Protein AF-A0A2W7US80-F1 (afdb_monomer_lite)

InterPro domains:
  IPR018875 Antirepressor protein ant, N-terminal [PF10547] (5-71)
  IPR018875 Antirepressor protein ant, N-terminal [PR01994] (23-44)
  IPR018875 Antirepressor protein ant, N-terminal [PR01994] (67-71)

Radius of gyration: 11.97 Å; chains: 1; bounding box: 22×30×28 Å

Foldseek 3Di:
DDWDWDDDLNDTWIWDQDPNDTKTQCQVVCVSVVHDPVVVVVVCCVPVVPFWDFDFDQDPVRDTDTGGIGD

pLDDT: mean 82.29, std 9.0, range [56.69, 93.75]

Secondary structure (DSSP, 8-state):
--EEEEEETTEEEEEEEETTEEEEEHHHHHHHTT--HHHHHHHHHHHSTTT-EEEEEE-TTS-EEEEEEE-

Sequence (71 aa):
MNMMTVPFHGDSLYVVNHNGEPYVPMKPVVAGMGLAWQSQLAKLRQRFASTITEIVMVAEDGKRRNMVSLP

Structure (mmCIF, N/CA/C/O backbone):
data_AF-A0A2W7US80-F1
#
_entry.id   AF-A0A2W7US80-F1
#
loop_
_atom_site.group_PDB
_atom_site.id
_atom_site.type_symbol
_atom_site.label_atom_id
_atom_site.label_alt_id
_atom_site.label_comp_id
_atom_site.label_asym_id
_atom_site.label_entity_id
_atom_site.label_seq_id
_atom_site.pdbx_PDB_ins_code
_atom_site.Cartn_x
_atom_site.Cartn_y
_atom_site.Cartn_z
_atom_site.occupancy
_atom_site.B_iso_or_equiv
_atom_site.auth_seq_id
_atom_site.auth_comp_id
_atom_site.auth_asym_id
_atom_site.auth_atom_id
_atom_site.pdbx_PDB_model_num
ATOM 1 N N . MET A 1 1 ? -4.169 -16.821 8.162 1.00 56.69 1 MET A N 1
ATOM 2 C CA . MET A 1 1 ? -4.274 -15.633 7.290 1.00 56.69 1 MET A CA 1
ATOM 3 C C . MET A 1 1 ? -5.105 -16.047 6.089 1.00 56.69 1 MET A C 1
ATOM 5 O O . MET A 1 1 ? -4.664 -16.945 5.386 1.00 56.69 1 MET A O 1
ATOM 9 N N . ASN A 1 2 ? -6.307 -15.500 5.894 1.00 64.50 2 ASN A N 1
ATOM 10 C CA . ASN A 1 2 ? -7.055 -15.753 4.660 1.00 64.50 2 ASN A CA 1
ATOM 11 C C . ASN A 1 2 ? -6.657 -14.667 3.659 1.00 64.50 2 ASN A C 1
ATOM 13 O O . ASN A 1 2 ? -6.831 -13.483 3.956 1.00 64.50 2 ASN A O 1
ATOM 17 N N . MET A 1 3 ? -6.057 -15.068 2.541 1.00 67.00 3 MET A N 1
ATOM 18 C CA . MET A 1 3 ? -5.540 -14.157 1.525 1.00 67.00 3 MET A CA 1
ATOM 19 C C . MET A 1 3 ? -6.318 -14.386 0.235 1.00 67.00 3 MET A C 1
ATOM 21 O O . MET A 1 3 ? -6.384 -15.513 -0.248 1.00 67.00 3 MET A O 1
ATOM 25 N N . MET A 1 4 ? -6.950 -13.337 -0.282 1.00 77.56 4 MET A N 1
ATOM 26 C CA . MET A 1 4 ? -7.673 -13.393 -1.553 1.00 77.56 4 MET A CA 1
ATOM 27 C C . MET A 1 4 ? -6.855 -12.671 -2.613 1.00 77.56 4 MET A C 1
ATOM 29 O O . MET A 1 4 ? -6.328 -11.594 -2.342 1.00 77.56 4 MET A O 1
ATOM 33 N N . THR A 1 5 ? -6.749 -13.244 -3.807 1.00 74.69 5 THR A N 1
ATOM 34 C CA . THR A 1 5 ? -6.079 -12.605 -4.942 1.00 74.69 5 THR A CA 1
ATOM 35 C C . THR A 1 5 ? -7.100 -12.061 -5.928 1.00 74.69 5 THR A C 1
ATOM 37 O O . THR A 1 5 ? -8.019 -12.769 -6.334 1.00 74.69 5 THR A O 1
ATOM 40 N N . VAL A 1 6 ? -6.934 -10.799 -6.325 1.00 78.56 6 VAL A N 1
ATOM 41 C CA . VAL A 1 6 ? -7.752 -10.149 -7.357 1.00 78.56 6 VAL A CA 1
ATOM 42 C C . VAL A 1 6 ? -6.860 -9.673 -8.508 1.00 78.56 6 VAL A C 1
ATOM 44 O O . VAL A 1 6 ? -5.774 -9.149 -8.252 1.00 78.56 6 VAL A O 1
ATOM 47 N N . PRO A 1 7 ? -7.267 -9.850 -9.776 1.00 78.88 7 PRO A N 1
ATOM 48 C CA . PRO A 1 7 ? -6.471 -9.409 -10.917 1.00 78.88 7 PRO A CA 1
ATOM 49 C C . PRO A 1 7 ? -6.422 -7.877 -1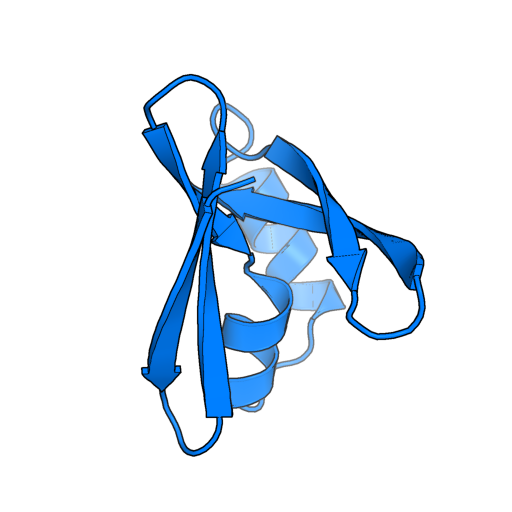0.994 1.00 78.88 7 PRO A C 1
ATOM 51 O O . PRO A 1 7 ? -7.446 -7.205 -10.876 1.00 78.88 7 PRO A O 1
ATOM 54 N N . PHE A 1 8 ? -5.237 -7.319 -11.228 1.00 77.94 8 PHE A N 1
ATOM 55 C CA . PHE A 1 8 ? -5.002 -5.879 -11.309 1.00 77.94 8 PHE A CA 1
ATOM 56 C C . PHE A 1 8 ? -3.806 -5.567 -12.207 1.00 77.94 8 PHE A C 1
ATOM 58 O O . PHE A 1 8 ? -2.679 -5.937 -11.897 1.00 77.94 8 PHE A O 1
ATOM 65 N N . HIS A 1 9 ? -4.038 -4.858 -13.315 1.00 74.69 9 HIS A N 1
ATOM 66 C CA . HIS A 1 9 ? -2.975 -4.402 -14.226 1.00 74.69 9 HIS A CA 1
ATOM 67 C C . HIS A 1 9 ? -1.956 -5.491 -14.633 1.00 74.69 9 HIS A C 1
ATOM 69 O O . HIS A 1 9 ? -0.763 -5.226 -14.743 1.00 74.69 9 HIS A O 1
ATOM 75 N N . GLY A 1 10 ? -2.421 -6.720 -14.877 1.00 67.06 10 GLY A N 1
ATOM 76 C CA . GLY A 1 10 ? -1.551 -7.837 -15.272 1.00 67.06 10 GLY A CA 1
ATOM 77 C C . GLY A 1 10 ? -0.795 -8.506 -14.118 1.00 67.06 10 GLY A C 1
ATOM 78 O O . GLY A 1 10 ? 0.011 -9.394 -14.373 1.00 67.06 10 GLY A O 1
ATOM 79 N N . ASP A 1 11 ? -1.079 -8.121 -12.872 1.00 68.00 11 ASP A N 1
ATOM 80 C CA . ASP A 1 11 ? -0.577 -8.747 -11.649 1.00 68.00 11 ASP A CA 1
ATOM 81 C C . ASP A 1 11 ? -1.748 -9.150 -10.727 1.00 68.00 11 ASP A C 1
ATOM 83 O O . ASP A 1 11 ? -2.916 -8.864 -11.007 1.00 68.00 11 ASP A O 1
ATOM 87 N N . SER A 1 12 ? -1.457 -9.846 -9.632 1.00 72.44 12 SER A N 1
ATOM 88 C CA . SER A 1 12 ? -2.435 -10.217 -8.608 1.00 72.44 12 SER A CA 1
ATOM 89 C C . SER A 1 12 ? -2.274 -9.335 -7.372 1.00 72.44 12 SER A C 1
ATOM 91 O O . SER A 1 12 ? -1.230 -9.335 -6.721 1.00 72.44 12 SER A O 1
ATOM 93 N N . LEU A 1 13 ? -3.323 -8.594 -7.012 1.00 79.12 13 LEU A N 1
ATOM 94 C CA . LEU A 1 13 ? -3.393 -7.916 -5.720 1.00 79.12 13 LEU A CA 1
ATOM 95 C C . LEU A 1 13 ? -3.820 -8.894 -4.649 1.00 79.12 13 LEU A C 1
ATOM 97 O O . LEU A 1 13 ? -4.784 -9.633 -4.814 1.00 79.12 13 LEU A O 1
ATOM 101 N N . TYR A 1 14 ? -3.132 -8.827 -3.522 1.00 79.56 14 TYR A N 1
ATOM 102 C CA . TYR A 1 14 ? -3.456 -9.603 -2.341 1.00 79.56 14 TYR A CA 1
ATOM 103 C C . TYR A 1 14 ? -4.374 -8.779 -1.446 1.00 79.56 14 TYR A C 1
ATOM 105 O O . TYR A 1 14 ? -4.107 -7.612 -1.199 1.00 79.56 14 TYR A O 1
ATOM 113 N N . VAL A 1 15 ? -5.440 -9.374 -0.936 1.00 83.38 15 VAL A N 1
ATOM 114 C CA . VAL A 1 15 ? -6.254 -8.807 0.138 1.00 83.38 15 VAL A CA 1
ATOM 115 C C . VAL A 1 15 ? -6.051 -9.685 1.353 1.00 83.38 15 VAL A C 1
ATOM 117 O O . VAL A 1 15 ? -6.235 -10.902 1.291 1.00 83.38 15 VAL A O 1
ATOM 120 N N . VAL A 1 16 ? -5.649 -9.070 2.455 1.00 82.69 16 VAL A N 1
ATOM 121 C CA . VAL A 1 16 ? -5.338 -9.754 3.701 1.00 82.69 16 VAL A CA 1
ATOM 122 C C . VAL A 1 16 ? -6.361 -9.380 4.744 1.00 82.69 16 VAL A C 1
ATOM 124 O O . VAL A 1 16 ? -6.506 -8.214 5.080 1.00 82.69 16 VAL A O 1
ATOM 127 N N . ASN A 1 17 ? -7.049 -10.378 5.290 1.00 82.69 17 ASN A N 1
ATOM 128 C CA . ASN A 1 17 ? -7.900 -10.144 6.445 1.00 82.69 17 ASN A CA 1
ATOM 129 C C . ASN A 1 17 ? -7.028 -10.027 7.707 1.00 82.69 17 ASN A C 1
ATOM 131 O O . ASN A 1 17 ? -6.343 -10.986 8.081 1.00 82.69 17 ASN A O 1
ATOM 135 N N . HIS A 1 18 ? -7.041 -8.853 8.334 1.00 80.50 18 HIS A N 1
ATOM 136 C CA . HIS A 1 18 ? -6.335 -8.548 9.570 1.00 80.50 18 HIS A CA 1
ATOM 137 C C . HIS A 1 18 ? -7.331 -7.950 10.571 1.00 80.50 18 HIS A C 1
ATOM 139 O O . HIS A 1 18 ? -7.951 -6.929 10.303 1.00 80.50 18 HIS A O 1
ATOM 145 N N . ASN A 1 19 ? -7.503 -8.603 11.726 1.00 80.94 19 ASN A N 1
ATOM 146 C CA . ASN A 1 19 ? -8.475 -8.225 12.765 1.00 80.94 19 ASN A CA 1
ATOM 147 C C . ASN A 1 19 ? -9.947 -8.150 12.302 1.00 80.94 19 ASN A C 1
ATOM 149 O O . ASN A 1 19 ? -10.739 -7.423 12.890 1.00 80.94 19 ASN A O 1
ATOM 153 N N . GLY A 1 20 ? -10.334 -8.924 11.283 1.00 82.25 20 GLY A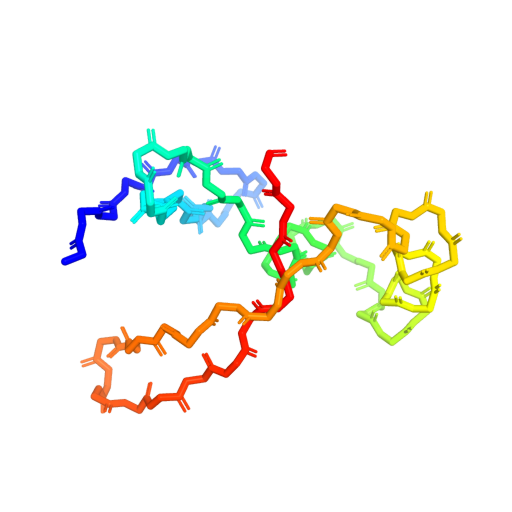 N 1
ATOM 154 C CA . GLY A 1 20 ? -11.700 -8.923 10.747 1.00 82.25 20 GLY A CA 1
ATOM 155 C C . GLY A 1 20 ? -11.933 -7.884 9.650 1.00 82.25 20 GLY A C 1
ATOM 156 O O . GLY A 1 20 ? -12.964 -7.945 8.983 1.00 82.25 20 GLY A O 1
ATOM 157 N N . GLU A 1 21 ? -10.965 -6.999 9.406 1.00 84.56 21 GLU A N 1
ATOM 158 C CA . GLU A 1 21 ? -11.001 -6.012 8.332 1.00 84.56 21 GLU A CA 1
ATOM 159 C C . GLU A 1 21 ? -10.105 -6.453 7.160 1.00 84.56 21 GLU A C 1
ATOM 161 O O . GLU A 1 21 ? -9.015 -7.003 7.367 1.00 84.56 21 GLU A O 1
ATOM 166 N N . PRO A 1 22 ? -10.555 -6.281 5.907 1.00 87.31 22 PRO A N 1
ATOM 167 C CA . PRO A 1 22 ? -9.714 -6.503 4.741 1.00 87.31 22 PRO A CA 1
ATOM 168 C C . PRO A 1 22 ? -8.687 -5.375 4.622 1.00 87.31 22 PRO A C 1
ATOM 170 O O . PRO A 1 22 ? -9.024 -4.211 4.756 1.00 87.31 22 PRO A O 1
ATOM 173 N N . TYR A 1 23 ? -7.441 -5.724 4.329 1.00 89.81 23 TYR A N 1
ATOM 174 C CA . TYR A 1 23 ? -6.365 -4.781 4.057 1.00 89.81 23 TYR A CA 1
ATOM 175 C C . TYR A 1 23 ? -5.713 -5.095 2.719 1.00 89.81 23 TYR A C 1
ATOM 177 O O . TYR A 1 23 ? -5.495 -6.258 2.369 1.00 89.81 23 TYR A O 1
ATOM 185 N N . VAL A 1 24 ? -5.327 -4.048 1.999 1.00 89.56 24 VAL A N 1
ATOM 186 C CA . VAL A 1 24 ? -4.627 -4.140 0.720 1.00 89.56 24 VAL A CA 1
ATOM 187 C C . VAL A 1 24 ? -3.179 -3.666 0.895 1.00 89.56 24 VAL A C 1
ATOM 189 O O . VAL A 1 24 ? -2.952 -2.522 1.298 1.00 89.56 24 VAL A O 1
ATOM 192 N N . PRO A 1 25 ? -2.168 -4.495 0.579 1.00 89.12 25 PRO A N 1
ATOM 193 C CA . PRO A 1 25 ? -0.779 -4.085 0.548 1.00 89.12 25 PRO A CA 1
ATOM 194 C C . PRO A 1 25 ? -0.551 -3.146 -0.639 1.00 89.12 25 PRO A C 1
ATOM 196 O O . PRO A 1 25 ? -0.729 -3.505 -1.801 1.00 89.12 25 PRO A O 1
ATOM 199 N N . MET A 1 26 ? -0.093 -1.930 -0.356 1.00 91.12 26 MET A N 1
ATOM 200 C CA . MET A 1 26 ? -0.019 -0.863 -1.360 1.00 91.12 26 MET A CA 1
ATOM 201 C C . MET A 1 26 ? 1.198 -0.970 -2.281 1.00 91.12 26 MET A C 1
ATOM 203 O O . MET A 1 26 ? 1.219 -0.385 -3.361 1.00 91.12 26 MET A O 1
ATOM 207 N N . LYS A 1 27 ? 2.232 -1.718 -1.883 1.00 88.25 27 LYS A N 1
ATOM 208 C CA . LYS A 1 27 ? 3.450 -1.880 -2.688 1.00 88.25 27 LYS A CA 1
ATOM 209 C C . LYS A 1 27 ? 3.201 -2.546 -4.055 1.00 88.25 27 LYS A C 1
ATOM 211 O O . LYS A 1 27 ? 3.646 -1.960 -5.042 1.00 88.25 27 LYS A O 1
ATOM 216 N N . PRO A 1 28 ? 2.514 -3.704 -4.156 1.00 85.31 28 PRO A N 1
ATOM 217 C CA . PRO A 1 28 ? 2.159 -4.284 -5.455 1.00 85.31 28 PRO A CA 1
ATOM 218 C C . PRO A 1 28 ? 1.205 -3.391 -6.261 1.00 85.31 28 PRO A C 1
ATOM 220 O O . PRO A 1 28 ? 1.389 -3.269 -7.464 1.00 85.31 28 PRO A O 1
ATOM 223 N N . VAL A 1 29 ? 0.272 -2.673 -5.617 1.00 88.25 29 VAL A N 1
ATOM 224 C CA . VAL A 1 29 ? -0.612 -1.701 -6.300 1.00 88.25 29 VAL A CA 1
ATOM 225 C C . VAL A 1 29 ? 0.208 -0.624 -7.016 1.00 88.25 29 VAL A C 1
ATOM 227 O O . VAL A 1 29 ? 0.031 -0.376 -8.206 1.00 88.25 29 VAL A O 1
ATOM 230 N N . VAL A 1 30 ? 1.145 -0.002 -6.296 1.00 90.00 30 VAL A N 1
ATOM 231 C CA . VAL A 1 30 ? 2.016 1.050 -6.833 1.00 90.00 30 VAL A CA 1
ATOM 232 C C . VAL A 1 30 ? 2.922 0.512 -7.947 1.00 90.00 30 VAL A C 1
ATOM 234 O O . VAL A 1 30 ? 3.122 1.198 -8.949 1.00 90.00 30 VAL A O 1
ATOM 237 N N . ALA A 1 31 ? 3.436 -0.712 -7.797 1.00 87.38 31 ALA A N 1
ATOM 238 C CA . ALA A 1 31 ? 4.249 -1.369 -8.818 1.00 87.38 31 ALA A CA 1
ATOM 239 C C . ALA A 1 31 ? 3.445 -1.694 -10.090 1.00 87.38 31 ALA A C 1
ATOM 241 O O . ALA A 1 31 ? 3.920 -1.400 -11.183 1.00 87.38 31 ALA A O 1
ATOM 242 N N . GLY A 1 32 ? 2.218 -2.212 -9.959 1.00 85.38 32 GLY A N 1
ATOM 243 C CA . GLY A 1 32 ? 1.322 -2.500 -11.085 1.00 85.38 32 GLY A CA 1
ATOM 244 C C . GLY A 1 32 ? 0.888 -1.248 -11.856 1.00 85.38 32 GLY A C 1
ATOM 245 O O . GLY A 1 32 ? 0.655 -1.307 -13.058 1.00 85.38 32 GLY A O 1
ATOM 246 N N . MET A 1 33 ? 0.863 -0.085 -11.196 1.00 88.12 33 MET A N 1
ATOM 247 C CA . MET A 1 33 ? 0.673 1.217 -11.853 1.00 88.12 33 MET A CA 1
ATOM 248 C C . MET A 1 33 ? 1.941 1.752 -12.550 1.00 88.12 33 MET A C 1
ATOM 250 O O . MET A 1 33 ? 1.884 2.805 -13.182 1.00 88.12 33 MET A O 1
ATOM 254 N N . GLY A 1 34 ? 3.095 1.089 -12.411 1.00 89.00 34 GLY A N 1
ATOM 255 C CA . GLY A 1 34 ? 4.373 1.554 -12.962 1.00 89.00 34 GLY A CA 1
ATOM 256 C C . GLY A 1 34 ? 4.982 2.748 -12.216 1.00 89.00 34 GLY A C 1
ATOM 257 O O . GLY A 1 34 ? 5.770 3.502 -12.784 1.00 89.00 34 GLY A O 1
ATOM 258 N N . LEU A 1 35 ? 4.613 2.956 -10.949 1.00 91.62 35 LEU A N 1
ATOM 259 C CA . LEU A 1 35 ? 5.053 4.097 -10.145 1.00 91.62 35 LEU A CA 1
ATOM 260 C C . LEU A 1 35 ? 6.181 3.718 -9.173 1.00 91.62 35 LEU A C 1
ATOM 262 O O . LEU A 1 35 ? 6.268 2.601 -8.664 1.00 91.62 35 LEU A O 1
ATOM 266 N N . ALA A 1 36 ? 7.038 4.689 -8.848 1.00 92.44 36 ALA A N 1
ATOM 267 C CA . ALA A 1 36 ? 8.113 4.493 -7.879 1.00 92.44 36 ALA A CA 1
ATOM 268 C C . ALA A 1 36 ? 7.572 4.367 -6.441 1.00 92.44 36 ALA A C 1
ATOM 270 O O . ALA A 1 36 ? 6.956 5.294 -5.908 1.00 92.44 36 ALA A O 1
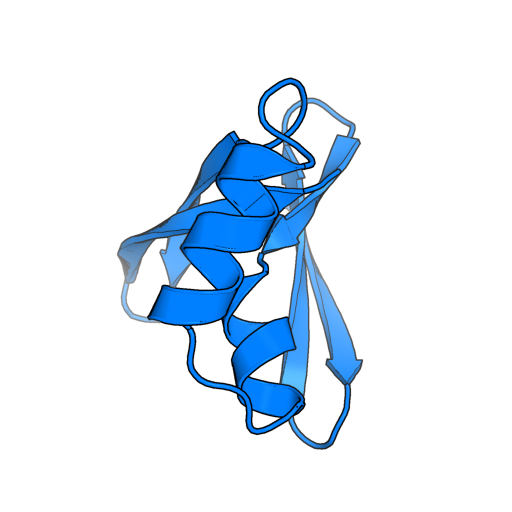ATOM 271 N N . TRP A 1 37 ? 7.873 3.242 -5.778 1.00 90.44 37 TRP A N 1
ATOM 272 C CA . TRP A 1 37 ? 7.389 2.939 -4.424 1.00 90.44 37 TRP A CA 1
ATOM 273 C C . TRP A 1 37 ? 7.758 3.999 -3.380 1.00 90.44 37 TRP A C 1
ATOM 275 O O . TRP A 1 37 ? 6.895 4.419 -2.617 1.00 90.44 37 TRP A O 1
ATOM 285 N N . GLN A 1 38 ? 9.012 4.460 -3.348 1.00 92.00 38 GLN A N 1
ATOM 286 C CA . GLN A 1 38 ? 9.502 5.362 -2.293 1.00 92.00 38 GLN A CA 1
ATOM 287 C C . GLN A 1 38 ? 8.714 6.680 -2.235 1.00 92.00 38 GLN A C 1
ATOM 289 O O . GLN A 1 38 ? 8.273 7.103 -1.166 1.00 92.00 38 GLN A O 1
ATOM 294 N N . SER A 1 39 ? 8.460 7.295 -3.393 1.00 93.19 39 SER A N 1
ATOM 295 C CA . SER A 1 39 ? 7.691 8.540 -3.478 1.00 93.19 39 SER A CA 1
ATOM 296 C C . SER A 1 39 ? 6.228 8.349 -3.078 1.00 93.19 39 SER A C 1
ATOM 298 O O . SER A 1 39 ? 5.639 9.239 -2.467 1.00 93.19 39 SER A O 1
ATOM 300 N N . GLN A 1 40 ? 5.630 7.198 -3.399 1.00 93.75 40 GLN A N 1
ATOM 301 C CA . GLN A 1 40 ? 4.250 6.905 -3.007 1.00 93.75 40 GLN A CA 1
ATOM 302 C C . GLN A 1 40 ? 4.144 6.554 -1.526 1.00 93.75 40 GLN A C 1
ATOM 304 O O . GLN A 1 40 ? 3.218 7.011 -0.868 1.00 93.75 40 GLN A O 1
ATOM 309 N N . LEU A 1 41 ? 5.116 5.836 -0.963 1.00 91.88 41 LEU A N 1
ATOM 310 C CA . LEU A 1 41 ? 5.159 5.537 0.465 1.00 91.88 41 LEU A CA 1
ATOM 311 C C . LEU A 1 41 ? 5.155 6.817 1.312 1.00 91.88 41 LEU A C 1
ATOM 313 O O . LEU A 1 41 ? 4.402 6.899 2.281 1.00 91.88 41 LEU A O 1
ATOM 317 N N . ALA A 1 42 ? 5.940 7.827 0.928 1.00 92.88 42 ALA A N 1
ATOM 318 C CA . ALA A 1 42 ? 5.934 9.122 1.606 1.00 92.88 42 ALA A CA 1
ATOM 319 C C . ALA A 1 42 ? 4.540 9.779 1.569 1.00 92.88 42 ALA A C 1
ATOM 321 O O . ALA A 1 42 ? 4.035 10.218 2.601 1.00 92.88 42 ALA A O 1
ATOM 322 N N . LYS A 1 43 ? 3.874 9.767 0.405 1.00 92.12 43 LYS A N 1
ATOM 323 C CA . LYS A 1 43 ? 2.511 10.302 0.238 1.00 92.12 43 LYS A CA 1
ATOM 324 C C . LYS A 1 43 ? 1.474 9.531 1.053 1.00 92.12 43 LYS A C 1
ATOM 326 O O . LYS A 1 43 ? 0.599 10.147 1.656 1.00 92.12 43 LYS A O 1
ATOM 331 N N . LEU A 1 44 ? 1.574 8.202 1.087 1.00 92.06 44 LEU A N 1
ATOM 332 C CA . LEU A 1 44 ? 0.677 7.345 1.860 1.00 92.06 44 LEU A CA 1
ATOM 333 C C . LEU A 1 44 ? 0.831 7.616 3.357 1.00 92.06 44 LEU A C 1
ATOM 335 O O . LEU A 1 44 ? -0.169 7.835 4.032 1.00 92.06 44 LEU A O 1
ATOM 339 N N . ARG A 1 45 ? 2.070 7.691 3.861 1.00 90.00 45 ARG A N 1
ATOM 340 C CA . ARG A 1 45 ? 2.345 8.036 5.265 1.00 90.00 45 ARG A CA 1
ATOM 341 C C . ARG A 1 45 ? 1.854 9.434 5.625 1.00 90.00 45 ARG A C 1
ATOM 343 O O . ARG A 1 45 ? 1.345 9.615 6.719 1.00 90.00 45 ARG A O 1
ATOM 350 N N . GLN A 1 46 ? 1.981 10.405 4.723 1.00 92.25 46 GLN A N 1
ATOM 351 C CA . GLN A 1 46 ? 1.515 11.769 4.967 1.00 92.25 46 GLN A CA 1
ATOM 352 C C . GLN A 1 46 ? -0.019 11.866 4.981 1.00 92.25 46 GLN A C 1
ATOM 354 O O . GLN A 1 46 ? -0.581 12.536 5.840 1.00 92.25 46 GLN A O 1
ATOM 359 N N . ARG A 1 47 ? -0.701 11.230 4.019 1.00 91.25 47 ARG A N 1
ATOM 360 C CA . ARG A 1 47 ? -2.152 11.382 3.821 1.00 91.25 47 ARG A CA 1
ATOM 361 C C . ARG A 1 47 ? -2.990 10.437 4.679 1.00 91.25 47 ARG A C 1
ATOM 363 O O . ARG A 1 47 ? -4.089 10.804 5.076 1.00 91.25 47 ARG A O 1
ATOM 370 N N . PHE A 1 48 ? -2.480 9.241 4.947 1.00 91.00 48 PHE A N 1
ATOM 371 C CA . PHE A 1 48 ? -3.186 8.171 5.653 1.00 91.00 48 PHE A CA 1
ATOM 372 C C . PHE A 1 48 ? -2.474 7.785 6.952 1.00 91.00 48 PHE A C 1
ATOM 374 O O . PHE A 1 48 ? -2.557 6.641 7.381 1.00 91.00 48 PHE A O 1
ATOM 381 N N . ALA A 1 49 ? -1.771 8.727 7.589 1.00 84.12 49 ALA A N 1
ATOM 382 C CA . ALA A 1 49 ? -1.009 8.486 8.819 1.00 84.12 49 ALA A CA 1
ATOM 383 C C . ALA A 1 49 ? -1.817 7.770 9.919 1.00 84.12 49 ALA A C 1
ATOM 385 O O . ALA A 1 49 ? -1.249 7.013 10.696 1.00 84.12 49 ALA A O 1
ATOM 386 N N . SER A 1 50 ? -3.131 8.011 9.979 1.00 85.25 50 SER A N 1
ATOM 387 C CA . SER A 1 50 ? -4.043 7.445 10.976 1.00 85.25 50 SER A CA 1
ATOM 388 C C . SER A 1 50 ? -4.528 6.023 10.676 1.00 85.25 50 SER A C 1
ATOM 390 O O . SER A 1 50 ? -4.975 5.351 11.599 1.00 85.25 50 SER A O 1
ATOM 392 N N . THR A 1 51 ? -4.472 5.564 9.422 1.00 84.62 51 THR A N 1
ATOM 393 C CA . THR A 1 51 ? -5.019 4.255 9.002 1.00 84.62 51 THR A CA 1
ATOM 394 C C . THR A 1 51 ? -3.981 3.339 8.356 1.00 84.62 51 THR A C 1
ATOM 396 O O . THR A 1 51 ? -4.213 2.139 8.204 1.00 84.62 51 THR A O 1
ATOM 399 N N . ILE A 1 52 ? -2.813 3.876 7.998 1.00 86.50 52 ILE A N 1
ATOM 400 C CA . ILE A 1 52 ? -1.711 3.108 7.432 1.00 86.50 52 ILE A CA 1
ATOM 401 C C . ILE A 1 52 ? -1.148 2.126 8.458 1.00 86.50 52 ILE A C 1
ATOM 403 O O . ILE A 1 52 ? -0.756 2.506 9.558 1.00 86.50 52 ILE A O 1
ATOM 407 N N . THR A 1 53 ? -1.092 0.849 8.084 1.00 84.25 53 THR A N 1
ATOM 408 C CA . THR A 1 53 ? -0.631 -0.227 8.969 1.00 84.25 53 THR A CA 1
ATOM 409 C C . THR A 1 53 ? 0.442 -1.053 8.273 1.00 84.25 53 THR A C 1
ATOM 411 O O . THR A 1 53 ? 0.319 -1.396 7.098 1.00 84.25 53 THR A O 1
ATOM 414 N N . GLU A 1 54 ? 1.517 -1.385 8.984 1.00 84.44 54 GLU A N 1
ATOM 415 C CA . GLU A 1 54 ? 2.499 -2.359 8.506 1.00 84.44 54 GLU A CA 1
ATOM 416 C C . GLU A 1 54 ? 2.069 -3.764 8.932 1.00 84.44 54 GLU A C 1
ATOM 418 O O . GLU A 1 54 ? 2.176 -4.134 10.098 1.00 84.44 54 GLU A O 1
ATOM 423 N N . ILE A 1 55 ? 1.576 -4.551 7.976 1.00 82.06 55 ILE A N 1
ATOM 424 C CA . ILE A 1 55 ? 1.158 -5.935 8.199 1.00 82.06 55 ILE A CA 1
ATOM 425 C C . ILE A 1 55 ? 2.309 -6.855 7.799 1.00 82.06 55 ILE A C 1
ATOM 427 O O . ILE A 1 55 ? 2.833 -6.772 6.685 1.00 82.06 55 ILE A O 1
ATOM 431 N N . VAL A 1 56 ? 2.711 -7.745 8.706 1.00 79.75 56 VAL A N 1
ATOM 432 C CA . VAL A 1 56 ? 3.704 -8.781 8.406 1.00 79.75 56 VAL A CA 1
ATOM 433 C C . VAL A 1 56 ? 3.022 -9.880 7.599 1.00 79.75 56 VAL A C 1
ATOM 435 O O . VAL A 1 56 ? 2.150 -10.581 8.109 1.00 79.75 56 VAL A O 1
ATOM 438 N N . MET A 1 57 ? 3.427 -10.043 6.343 1.00 73.12 57 MET A N 1
ATOM 439 C CA . MET A 1 57 ? 2.942 -11.113 5.471 1.00 73.12 57 MET A CA 1
ATOM 440 C C . MET A 1 57 ? 4.044 -12.145 5.248 1.00 73.12 57 MET A C 1
ATOM 442 O O . MET A 1 57 ? 5.214 -11.793 5.083 1.00 73.12 57 MET A O 1
ATOM 446 N N . VAL A 1 58 ? 3.670 -13.424 5.251 1.00 69.25 58 VAL A N 1
ATOM 447 C CA . VAL A 1 58 ? 4.555 -14.524 4.856 1.00 69.25 58 VAL A CA 1
ATOM 448 C C . VAL A 1 58 ? 4.314 -14.769 3.375 1.00 69.25 58 VAL A C 1
ATOM 450 O O . VAL A 1 58 ? 3.207 -15.134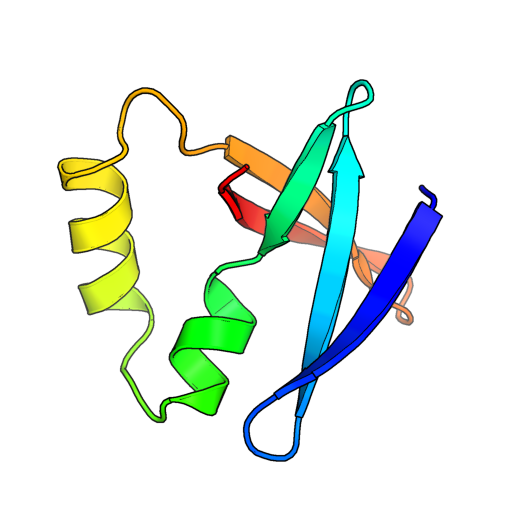 2.987 1.00 69.25 58 VAL A O 1
ATOM 453 N N . ALA A 1 59 ? 5.323 -14.501 2.552 1.00 64.12 59 ALA A N 1
ATOM 454 C CA . ALA A 1 59 ? 5.267 -14.836 1.137 1.00 64.12 59 ALA A CA 1
ATOM 455 C C . ALA A 1 59 ? 5.382 -16.359 0.941 1.00 64.12 59 ALA A C 1
ATOM 457 O O . ALA A 1 59 ? 5.751 -17.087 1.863 1.00 64.12 59 ALA A O 1
ATOM 458 N N . GLU A 1 60 ? 5.077 -16.842 -0.264 1.00 60.75 60 GLU A N 1
ATOM 459 C CA . GLU A 1 60 ? 5.136 -18.271 -0.616 1.00 60.75 60 GLU A CA 1
ATOM 460 C C . GLU A 1 60 ? 6.523 -18.895 -0.356 1.00 60.75 60 GLU A C 1
ATOM 462 O O . GLU A 1 60 ? 6.633 -20.069 -0.022 1.00 60.75 60 GLU A O 1
ATOM 467 N N . ASP A 1 61 ? 7.582 -18.078 -0.388 1.00 67.75 61 ASP A N 1
ATOM 468 C CA . ASP A 1 61 ? 8.959 -18.459 -0.049 1.00 67.75 61 ASP A CA 1
ATOM 469 C C . ASP A 1 61 ? 9.235 -18.576 1.468 1.00 67.75 61 ASP A C 1
ATOM 471 O O . ASP A 1 61 ? 10.387 -18.716 1.887 1.00 67.75 61 ASP A O 1
ATOM 475 N N . GLY A 1 62 ? 8.204 -18.472 2.311 1.00 65.31 62 GLY A N 1
ATOM 476 C CA . GLY A 1 62 ? 8.304 -18.504 3.770 1.00 65.31 62 GLY A CA 1
ATOM 477 C C . GLY A 1 62 ? 8.907 -17.237 4.386 1.00 65.31 62 GLY A C 1
ATOM 478 O O . GLY A 1 62 ? 9.047 -17.152 5.611 1.00 65.31 62 GLY A O 1
ATOM 479 N N . LYS A 1 63 ? 9.268 -16.223 3.586 1.00 71.94 63 LYS A N 1
ATOM 480 C CA . LYS A 1 63 ? 9.882 -15.000 4.108 1.00 71.94 63 LYS A CA 1
ATOM 481 C C . LYS A 1 63 ? 8.822 -14.035 4.603 1.00 71.94 63 LYS A C 1
ATOM 483 O O . LYS A 1 63 ? 7.870 -13.684 3.906 1.00 71.94 63 LYS A O 1
ATOM 488 N N . ARG A 1 64 ? 9.055 -13.533 5.813 1.00 73.75 64 ARG A N 1
ATOM 489 C CA . ARG A 1 64 ? 8.282 -12.438 6.397 1.00 73.75 64 ARG A CA 1
ATOM 490 C C . ARG A 1 64 ? 8.671 -11.131 5.724 1.00 73.75 64 ARG A 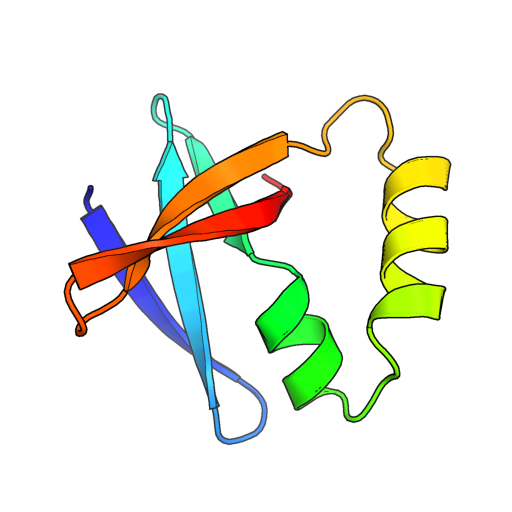C 1
ATOM 492 O O . ARG A 1 64 ? 9.843 -10.756 5.733 1.00 73.75 64 ARG A O 1
ATOM 499 N N . ARG A 1 65 ? 7.692 -10.426 5.169 1.00 77.62 65 ARG A N 1
ATOM 500 C CA . ARG A 1 65 ? 7.857 -9.062 4.671 1.00 77.62 65 ARG A CA 1
ATOM 501 C C . ARG A 1 65 ? 6.855 -8.149 5.353 1.00 77.62 65 ARG A C 1
ATOM 503 O O . ARG A 1 65 ? 5.666 -8.450 5.388 1.00 77.62 65 ARG A O 1
ATOM 510 N N . ASN A 1 66 ? 7.337 -7.016 5.852 1.00 79.56 66 ASN A N 1
ATOM 511 C CA . ASN A 1 66 ? 6.461 -5.946 6.310 1.00 79.56 66 ASN A CA 1
ATOM 512 C C . ASN A 1 66 ? 5.874 -5.260 5.077 1.00 79.56 66 ASN A C 1
ATOM 514 O O . ASN A 1 66 ? 6.611 -4.719 4.245 1.00 79.56 66 ASN A O 1
ATOM 518 N N . MET A 1 67 ? 4.553 -5.311 4.944 1.00 85.56 67 MET A N 1
ATOM 519 C CA . MET A 1 67 ? 3.824 -4.643 3.880 1.00 85.56 67 MET A CA 1
ATOM 520 C C . MET A 1 67 ? 3.000 -3.503 4.454 1.00 85.56 67 MET A C 1
ATOM 522 O O . MET A 1 67 ? 2.103 -3.694 5.273 1.00 85.56 67 MET A O 1
ATOM 526 N N . VAL A 1 68 ? 3.297 -2.303 3.968 1.00 89.81 68 VAL A N 1
ATOM 527 C CA . VAL A 1 68 ? 2.461 -1.128 4.189 1.00 89.81 68 VAL A CA 1
ATOM 528 C C . VAL A 1 68 ? 1.124 -1.366 3.501 1.00 89.81 68 VAL A C 1
ATOM 530 O O . VAL A 1 68 ? 1.071 -1.518 2.277 1.00 89.81 68 VAL A O 1
ATOM 533 N N . SER A 1 69 ? 0.074 -1.417 4.307 1.00 89.19 69 SER A N 1
ATOM 534 C CA . SER A 1 69 ? -1.270 -1.798 3.903 1.00 89.19 69 SER A CA 1
ATOM 535 C C . SER A 1 69 ? -2.281 -0.760 4.375 1.00 89.19 69 SER A C 1
ATOM 537 O O . SER A 1 69 ? -2.078 -0.100 5.399 1.00 89.19 69 SER A O 1
ATOM 539 N N . LEU A 1 70 ? -3.352 -0.607 3.605 1.00 88.81 70 LEU A N 1
ATOM 540 C CA . LEU A 1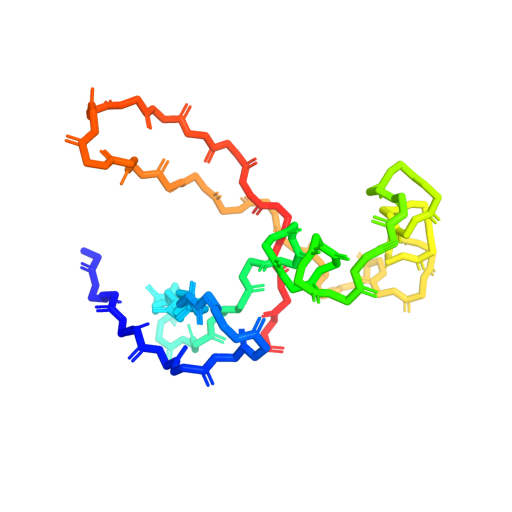 70 ? -4.496 0.235 3.941 1.00 88.81 70 LEU A CA 1
ATOM 541 C C . LEU A 1 70 ? -5.753 -0.634 4.060 1.00 88.81 70 LEU A C 1
ATOM 543 O O . LEU A 1 70 ? -5.829 -1.619 3.319 1.00 88.81 70 LEU A O 1
ATOM 547 N N . PRO A 1 71 ? -6.673 -0.311 4.986 1.00 86.00 71 PRO A N 1
ATOM 548 C CA . PRO A 1 71 ? -7.993 -0.931 5.024 1.00 86.00 71 PRO A CA 1
ATOM 549 C C . PRO A 1 71 ? -8.818 -0.550 3.784 1.00 86.00 71 PRO A C 1
ATOM 551 O O . PRO A 1 71 ? -8.557 0.538 3.211 1.00 86.00 71 PRO A O 1
#

Organism: Escherichia coli (NCBI:txid562)